Protein AF-A0A8J6R8F9-F1 (afdb_monomer)

Radius of gyration: 12.24 Å; Cα contacts (8 Å, |Δi|>4): 59; chains: 1; bounding box: 38×23×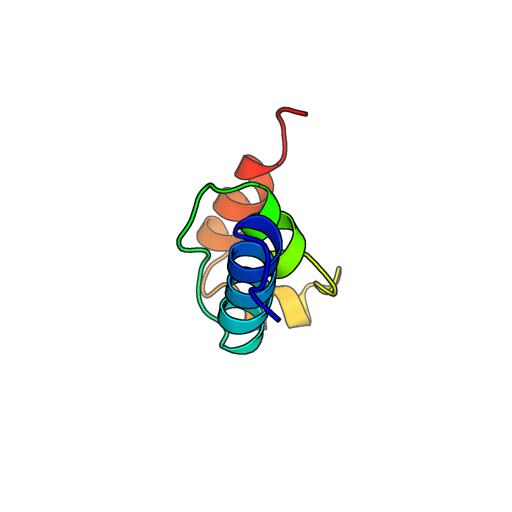29 Å

Mean predicted aligned error: 9.06 Å

Structure (mmCIF, N/CA/C/O backbone):
data_AF-A0A8J6R8F9-F1
#
_entry.id   AF-A0A8J6R8F9-F1
#
loop_
_atom_site.group_PDB
_atom_site.id
_atom_site.type_symbol
_atom_site.label_atom_id
_atom_site.label_alt_id
_atom_site.label_comp_id
_atom_site.label_asym_id
_atom_site.label_entity_id
_atom_site.label_seq_id
_atom_site.pdbx_PDB_ins_code
_atom_site.Cartn_x
_atom_site.Cartn_y
_atom_site.Cartn_z
_atom_site.occupancy
_atom_site.B_iso_or_equiv
_atom_site.auth_seq_id
_atom_site.auth_comp_id
_atom_site.auth_asym_id
_atom_site.auth_atom_id
_atom_site.pdbx_PDB_model_num
ATOM 1 N N . MET A 1 1 ? 22.810 -6.343 12.549 1.00 48.75 1 MET A N 1
ATOM 2 C CA . MET A 1 1 ? 22.188 -5.005 12.632 1.00 48.75 1 MET A CA 1
ATOM 3 C C . MET A 1 1 ? 20.703 -5.223 12.893 1.00 48.75 1 MET A C 1
ATOM 5 O O . MET A 1 1 ? 20.032 -5.753 12.017 1.00 48.75 1 MET A O 1
ATOM 9 N N . MET A 1 2 ? 20.224 -4.993 14.122 1.00 56.34 2 MET A N 1
ATOM 10 C CA . MET A 1 2 ? 18.800 -5.162 14.455 1.00 56.34 2 MET A CA 1
ATOM 11 C C . MET A 1 2 ? 18.027 -4.057 13.737 1.00 56.34 2 MET A C 1
ATOM 13 O O . MET A 1 2 ? 18.306 -2.880 13.961 1.00 56.34 2 MET A O 1
ATOM 17 N N . LYS A 1 3 ? 17.113 -4.423 12.836 1.00 66.25 3 LYS A N 1
ATOM 18 C CA . LYS A 1 3 ? 16.216 -3.442 12.223 1.00 66.25 3 LYS A CA 1
ATOM 19 C C . LYS A 1 3 ? 15.363 -2.840 13.329 1.00 66.25 3 LYS A C 1
ATOM 21 O O . LYS A 1 3 ? 14.892 -3.552 14.214 1.00 66.25 3 LYS A O 1
ATOM 26 N N . SER A 1 4 ? 15.201 -1.521 13.314 1.00 86.25 4 SER A N 1
ATOM 27 C CA . SER A 1 4 ? 14.283 -0.887 14.257 1.00 86.25 4 SER A CA 1
ATOM 28 C C . SER A 1 4 ? 12.868 -1.418 14.001 1.00 86.25 4 SER A C 1
ATOM 30 O O . SER A 1 4 ? 12.500 -1.664 12.852 1.00 86.25 4 SER A O 1
ATOM 32 N N . ARG A 1 5 ? 12.047 -1.567 15.047 1.00 88.75 5 ARG A N 1
ATOM 33 C CA . ARG A 1 5 ? 10.646 -2.020 14.922 1.00 88.75 5 ARG A CA 1
ATOM 34 C C . ARG A 1 5 ? 9.869 -1.219 13.862 1.00 88.75 5 ARG A C 1
ATOM 36 O O . ARG A 1 5 ? 9.056 -1.772 13.132 1.00 88.75 5 ARG A O 1
ATOM 43 N N . ARG A 1 6 ? 10.180 0.077 13.731 1.00 91.19 6 ARG A N 1
ATOM 44 C CA . ARG A 1 6 ? 9.653 0.969 12.687 1.00 91.19 6 ARG A CA 1
ATOM 45 C C . ARG A 1 6 ? 10.016 0.495 11.275 1.00 91.19 6 ARG A C 1
ATOM 47 O O . ARG A 1 6 ? 9.157 0.442 10.402 1.00 91.19 6 ARG A O 1
ATOM 54 N N . GLU A 1 7 ? 11.278 0.141 11.050 1.00 93.25 7 GLU A N 1
ATOM 55 C CA . GLU A 1 7 ? 11.763 -0.350 9.758 1.00 93.25 7 GLU A CA 1
ATOM 56 C C . GLU A 1 7 ? 11.165 -1.720 9.407 1.00 93.25 7 GLU A C 1
ATOM 58 O O . GLU A 1 7 ? 10.848 -1.978 8.248 1.00 93.25 7 GLU A O 1
ATOM 63 N N . GLU A 1 8 ? 10.939 -2.586 10.397 1.00 94.06 8 GLU A N 1
ATOM 64 C CA . GLU A 1 8 ? 10.254 -3.866 10.181 1.00 94.06 8 GLU A CA 1
ATOM 65 C C . GLU A 1 8 ? 8.813 -3.675 9.701 1.00 94.06 8 GLU A C 1
ATOM 67 O O . GLU A 1 8 ? 8.398 -4.322 8.7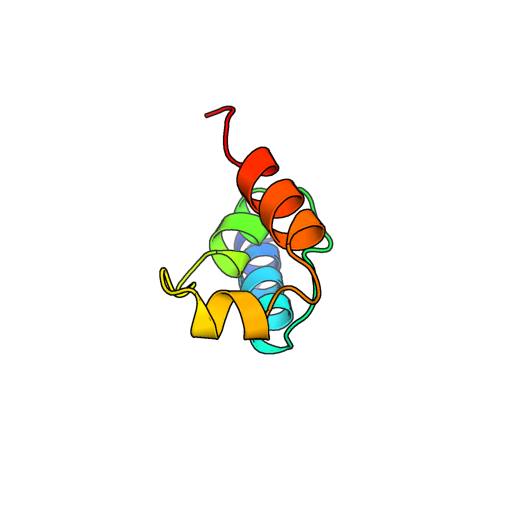34 1.00 94.06 8 GLU A O 1
ATOM 72 N N . PHE A 1 9 ? 8.068 -2.761 10.331 1.00 93.56 9 PHE A N 1
ATOM 73 C CA . PHE A 1 9 ? 6.714 -2.418 9.902 1.00 93.56 9 PHE A CA 1
ATOM 74 C C . PHE A 1 9 ? 6.700 -1.804 8.504 1.00 93.56 9 PHE A C 1
ATOM 76 O O . PHE A 1 9 ? 5.923 -2.256 7.664 1.00 93.56 9 PHE A O 1
ATOM 83 N N . PHE A 1 10 ? 7.609 -0.869 8.220 1.00 92.56 10 PHE A N 1
ATOM 84 C CA . PHE A 1 10 ? 7.756 -0.275 6.891 1.00 92.56 10 PHE A CA 1
ATOM 85 C C . PHE A 1 10 ? 8.009 -1.333 5.811 1.00 92.56 10 PHE A C 1
ATOM 87 O O . PHE A 1 10 ? 7.284 -1.412 4.819 1.00 92.56 10 PHE A O 1
ATOM 94 N N . GLN A 1 11 ? 8.983 -2.219 6.029 1.00 93.62 11 GLN A N 1
ATOM 95 C CA . GLN A 1 11 ? 9.308 -3.290 5.084 1.00 93.62 11 GLN A CA 1
ATOM 96 C C . GLN A 1 11 ? 8.156 -4.285 4.913 1.00 93.62 11 GLN A C 1
ATOM 98 O O . GLN A 1 11 ? 7.947 -4.812 3.822 1.00 93.62 11 GLN A O 1
ATOM 103 N N . ARG A 1 12 ? 7.383 -4.543 5.973 1.00 93.88 12 ARG A N 1
ATOM 104 C CA . ARG A 1 12 ? 6.173 -5.364 5.880 1.00 93.88 12 ARG A CA 1
ATOM 105 C C . ARG A 1 12 ? 5.105 -4.695 5.010 1.00 93.88 12 ARG A C 1
ATOM 107 O O . ARG A 1 12 ? 4.521 -5.382 4.179 1.00 93.88 12 ARG A O 1
ATOM 114 N N . GLY A 1 13 ? 4.907 -3.384 5.153 1.00 91.00 13 GLY A N 1
ATOM 115 C CA . GLY A 1 13 ? 4.018 -2.603 4.292 1.00 91.00 13 GLY A CA 1
ATOM 116 C C . GLY A 1 13 ? 4.409 -2.700 2.817 1.00 91.00 13 GLY A C 1
ATOM 117 O O . GLY A 1 13 ? 3.565 -3.017 1.983 1.00 91.00 13 GLY A O 1
ATOM 118 N N . CYS A 1 14 ? 5.698 -2.533 2.504 1.00 90.62 14 CYS A N 1
ATOM 119 C CA . CYS A 1 14 ? 6.211 -2.701 1.139 1.00 90.62 14 CYS A CA 1
ATOM 120 C C . CYS A 1 14 ? 5.919 -4.102 0.576 1.00 90.62 14 CYS A C 1
ATOM 122 O O . CYS A 1 14 ? 5.431 -4.224 -0.543 1.00 90.62 14 CYS A O 1
ATOM 124 N N . ARG A 1 15 ? 6.165 -5.164 1.357 1.00 91.50 15 ARG A N 1
ATOM 125 C CA . ARG A 1 15 ? 5.925 -6.547 0.907 1.00 91.50 15 ARG A CA 1
ATOM 126 C C . ARG A 1 15 ? 4.452 -6.839 0.639 1.00 91.50 15 ARG A C 1
ATOM 128 O O . ARG A 1 15 ? 4.139 -7.441 -0.383 1.00 91.50 15 ARG A O 1
ATOM 135 N N . ASP A 1 16 ? 3.558 -6.428 1.539 1.00 88.75 16 ASP A N 1
ATOM 136 C CA . ASP A 1 16 ? 2.120 -6.664 1.368 1.00 88.75 16 ASP A CA 1
ATOM 137 C C . ASP A 1 16 ? 1.579 -5.877 0.157 1.00 88.75 16 ASP A C 1
ATOM 139 O O . ASP A 1 16 ? 0.764 -6.408 -0.600 1.00 88.75 16 ASP A O 1
ATOM 143 N N . ARG A 1 17 ? 2.094 -4.659 -0.089 1.00 85.94 17 ARG A N 1
ATOM 144 C CA . ARG A 1 17 ? 1.841 -3.890 -1.319 1.00 85.94 17 ARG A CA 1
ATOM 145 C C . ARG A 1 17 ? 2.275 -4.677 -2.555 1.00 85.94 17 ARG A C 1
ATOM 147 O O . ARG A 1 17 ? 1.442 -4.913 -3.42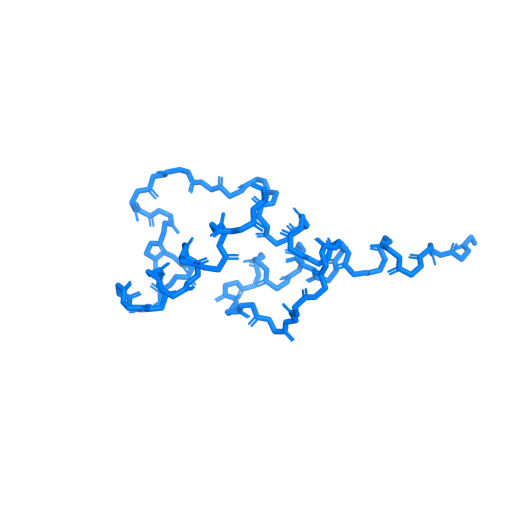3 1.00 85.94 17 ARG A O 1
ATOM 154 N N . ASP A 1 18 ? 3.540 -5.093 -2.626 1.00 85.44 18 ASP A N 1
ATOM 155 C CA . ASP A 1 18 ? 4.118 -5.766 -3.804 1.00 85.44 18 ASP A CA 1
ATOM 156 C C . ASP A 1 18 ? 3.440 -7.107 -4.114 1.00 85.44 18 ASP A C 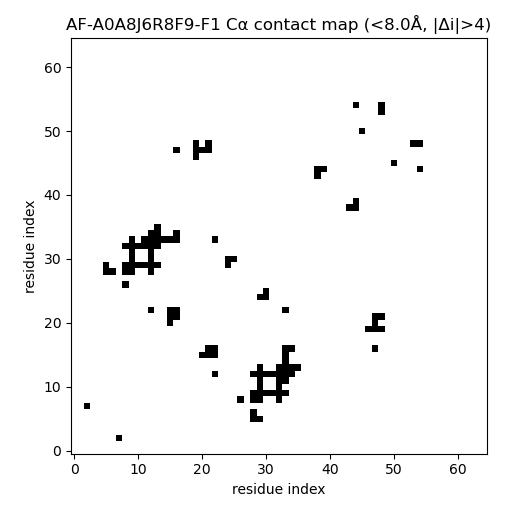1
ATOM 158 O O . ASP A 1 18 ? 3.365 -7.523 -5.268 1.00 85.44 18 ASP A O 1
ATOM 162 N N . ALA A 1 19 ? 2.892 -7.759 -3.087 1.00 84.81 19 ALA A N 1
ATOM 163 C CA . ALA A 1 19 ? 2.129 -8.994 -3.206 1.00 84.81 19 ALA A CA 1
ATOM 164 C C . ALA A 1 19 ? 0.655 -8.795 -3.614 1.00 84.81 19 ALA A C 1
ATOM 166 O O . ALA A 1 19 ? -0.070 -9.781 -3.739 1.00 84.81 19 ALA A O 1
ATOM 167 N N . GLY A 1 20 ? 0.174 -7.558 -3.790 1.00 77.62 20 GLY A N 1
ATOM 168 C CA . GLY A 1 20 ? -1.234 -7.312 -4.125 1.00 77.62 20 GLY A CA 1
ATOM 169 C C . GLY A 1 20 ? -2.202 -7.495 -2.954 1.00 77.62 20 GLY A C 1
ATOM 170 O O . GLY A 1 20 ? -3.407 -7.607 -3.158 1.00 77.62 20 GLY A O 1
ATOM 171 N N . LEU A 1 21 ? -1.697 -7.571 -1.721 1.00 81.75 21 LEU A N 1
ATOM 172 C CA . LEU A 1 21 ? -2.504 -7.872 -0.545 1.00 81.75 21 LEU A CA 1
ATOM 173 C C . LEU A 1 21 ? -3.117 -6.599 0.022 1.00 81.75 21 LEU A C 1
ATOM 175 O O . LEU A 1 21 ? -2.459 -5.562 0.082 1.00 81.75 21 LEU A O 1
ATOM 179 N N . LEU A 1 22 ? -4.351 -6.691 0.519 1.00 81.25 22 LEU A N 1
ATOM 180 C CA . LEU A 1 22 ? -4.972 -5.614 1.291 1.00 81.25 22 LEU A CA 1
ATOM 181 C C . LEU A 1 22 ? -4.161 -5.308 2.565 1.00 81.25 22 LEU A C 1
ATOM 183 O O . LEU A 1 22 ? -3.502 -6.209 3.093 1.00 81.25 22 LEU A O 1
ATOM 187 N N . PRO A 1 23 ? -4.201 -4.061 3.074 1.00 82.50 23 PRO A N 1
ATOM 188 C CA . PRO A 1 23 ? -3.443 -3.692 4.258 1.00 82.50 23 PRO A CA 1
ATOM 189 C C . PRO A 1 23 ? -3.896 -4.488 5.490 1.00 82.50 23 PRO A C 1
ATOM 191 O O . PRO A 1 23 ? -5.091 -4.673 5.710 1.00 82.50 23 PRO A O 1
ATOM 194 N N . LYS A 1 24 ? -2.939 -4.948 6.308 1.00 84.69 24 LYS A N 1
ATOM 195 C CA . LYS A 1 24 ? -3.189 -5.854 7.452 1.00 84.69 24 LYS A CA 1
ATOM 196 C C . LYS A 1 24 ? -2.787 -5.274 8.811 1.00 84.69 24 LYS A C 1
ATOM 198 O O . LYS A 1 24 ? -2.604 -6.023 9.770 1.00 84.69 24 LYS A O 1
ATOM 203 N N . SER A 1 25 ? -2.544 -3.970 8.887 1.00 86.50 25 SER A N 1
ATOM 204 C CA . SER A 1 25 ? -2.052 -3.294 10.089 1.00 86.50 25 SER A CA 1
ATOM 205 C C . SER A 1 25 ? -2.506 -1.839 10.106 1.00 86.50 25 SER A C 1
ATOM 207 O O . SER A 1 25 ? -2.647 -1.227 9.049 1.00 86.50 25 SER A O 1
ATOM 209 N N . THR A 1 26 ? -2.692 -1.291 11.305 1.00 85.44 26 THR A N 1
ATOM 210 C CA . THR A 1 26 ? -2.975 0.133 11.537 1.00 85.44 26 THR A CA 1
ATOM 211 C C . THR A 1 26 ? -1.724 0.944 11.894 1.00 85.44 26 THR A C 1
ATOM 213 O O . THR A 1 26 ? -1.810 2.158 12.037 1.00 85.44 26 THR A O 1
ATOM 216 N N . ASP A 1 27 ? -0.557 0.300 12.020 1.00 91.62 27 ASP A N 1
ATOM 217 C CA . ASP A 1 27 ? 0.712 0.959 12.355 1.00 91.62 27 ASP A CA 1
ATOM 218 C C . ASP A 1 27 ? 1.123 2.012 11.307 1.00 91.62 27 ASP A C 1
ATOM 220 O O . ASP A 1 27 ? 1.070 1.767 10.099 1.00 91.62 27 ASP A O 1
ATOM 224 N N . ALA A 1 28 ? 1.564 3.183 11.771 1.00 88.25 28 ALA A N 1
ATOM 225 C CA . ALA A 1 28 ? 1.904 4.306 10.900 1.00 88.25 28 ALA A CA 1
ATOM 226 C C . ALA A 1 28 ? 3.088 4.004 9.965 1.00 88.25 28 ALA A C 1
ATOM 228 O O . ALA A 1 28 ? 3.033 4.314 8.778 1.00 88.25 28 ALA A O 1
ATOM 229 N N . ALA A 1 29 ? 4.138 3.339 10.459 1.00 91.50 29 ALA A N 1
ATOM 230 C CA . ALA A 1 29 ? 5.299 3.003 9.638 1.00 91.50 29 ALA A CA 1
ATOM 231 C C . ALA A 1 29 ? 4.968 1.918 8.609 1.00 91.50 29 ALA A C 1
ATOM 233 O O . ALA A 1 29 ? 5.472 1.949 7.486 1.00 91.50 29 ALA A O 1
ATOM 234 N N . TYR A 1 30 ? 4.082 0.986 8.967 1.00 92.06 30 TYR A N 1
ATOM 235 C CA . TYR A 1 30 ? 3.506 0.047 8.009 1.00 92.06 30 TYR A CA 1
ATOM 236 C C . TYR A 1 30 ? 2.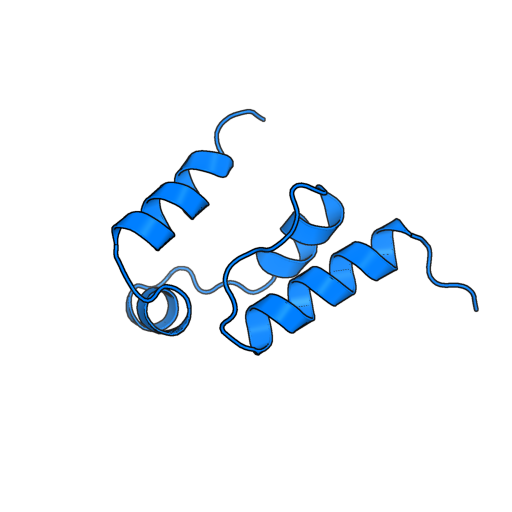786 0.782 6.878 1.00 92.06 30 TYR A C 1
ATOM 238 O O . TYR A 1 30 ? 3.006 0.470 5.708 1.00 92.06 30 TYR A O 1
ATOM 246 N N . TRP A 1 31 ? 1.959 1.772 7.213 1.00 85.94 31 TRP A N 1
ATOM 247 C CA . TRP A 1 31 ? 1.243 2.568 6.225 1.00 85.94 31 TRP A CA 1
ATOM 248 C C . TRP A 1 31 ? 2.170 3.378 5.320 1.00 85.94 31 TRP A C 1
ATOM 250 O O . TRP A 1 31 ? 1.937 3.397 4.112 1.00 85.94 31 TRP A O 1
ATOM 260 N N . ASP A 1 32 ? 3.234 3.971 5.864 1.00 88.94 32 ASP A N 1
ATOM 261 C CA . ASP A 1 32 ? 4.261 4.655 5.070 1.00 88.94 32 ASP A CA 1
ATOM 262 C C . ASP A 1 32 ? 4.865 3.712 4.019 1.00 88.94 32 ASP A C 1
ATOM 264 O O . ASP A 1 32 ? 4.954 4.061 2.842 1.00 88.94 32 ASP A O 1
ATOM 268 N N . GLY A 1 33 ? 5.217 2.482 4.408 1.00 90.50 33 GLY A N 1
ATOM 269 C CA . GLY A 1 33 ? 5.757 1.481 3.483 1.00 90.50 33 GLY A CA 1
ATOM 270 C C . GLY A 1 33 ? 4.732 0.996 2.458 1.00 90.50 33 GLY A C 1
ATOM 271 O O . GLY A 1 33 ? 5.015 0.921 1.264 1.00 90.50 33 GLY A O 1
ATOM 272 N N . TYR A 1 34 ? 3.510 0.720 2.910 1.00 85.31 34 TYR A N 1
ATOM 273 C CA . TYR A 1 34 ? 2.419 0.220 2.073 1.00 85.31 34 TYR A CA 1
ATOM 274 C C . TYR A 1 34 ? 1.933 1.253 1.039 1.00 85.31 34 TYR A C 1
ATOM 276 O O . TYR A 1 34 ? 1.457 0.884 -0.038 1.00 85.31 34 TYR A O 1
ATOM 284 N N . ARG A 1 35 ? 2.047 2.552 1.353 1.00 82.12 35 ARG A N 1
ATOM 285 C CA . ARG A 1 35 ? 1.710 3.668 0.450 1.00 82.12 35 ARG A CA 1
ATOM 286 C C . ARG A 1 35 ? 2.892 4.151 -0.387 1.00 82.12 35 ARG A C 1
ATOM 288 O O . ARG A 1 35 ? 2.669 4.747 -1.438 1.00 82.12 35 ARG A O 1
ATOM 295 N N . SER A 1 36 ? 4.124 3.906 0.052 1.00 84.12 36 SER A N 1
ATOM 296 C CA . SER A 1 36 ? 5.324 4.280 -0.697 1.00 84.12 36 SER A CA 1
ATOM 297 C C . SER A 1 36 ? 5.270 3.709 -2.113 1.00 84.12 36 SER A C 1
ATOM 299 O O . SER A 1 36 ? 4.857 2.566 -2.306 1.00 84.12 36 SER A O 1
ATOM 301 N N . GLY A 1 37 ? 5.636 4.513 -3.113 1.00 71.50 37 GLY A N 1
ATOM 302 C CA . GLY A 1 37 ? 5.644 4.090 -4.515 1.00 71.50 37 GLY A CA 1
ATOM 303 C C . GLY A 1 37 ? 4.280 3.661 -5.061 1.00 71.50 37 GLY A C 1
ATOM 304 O O . GLY A 1 37 ? 4.238 3.038 -6.119 1.00 71.50 37 GLY A O 1
ATOM 305 N N . ARG A 1 38 ? 3.170 3.945 -4.354 1.00 67.62 38 ARG A N 1
ATOM 306 C CA . ARG A 1 38 ? 1.842 3.652 -4.880 1.00 67.62 38 ARG A CA 1
ATOM 307 C C . ARG A 1 38 ? 1.590 4.507 -6.124 1.00 67.62 38 ARG A C 1
ATOM 309 O O . ARG A 1 38 ? 1.840 5.712 -6.118 1.00 67.62 38 ARG A O 1
ATOM 316 N N . PRO A 1 39 ? 1.028 3.896 -7.156 1.00 60.19 39 PRO A N 1
ATOM 317 C CA . PRO A 1 39 ? 0.630 4.583 -8.363 1.00 60.19 39 PRO A CA 1
ATOM 318 C C . PRO A 1 39 ? -0.641 5.387 -8.146 1.00 60.19 39 PRO A C 1
ATOM 320 O O . PRO A 1 39 ? -1.577 4.966 -7.470 1.00 60.19 39 PRO A O 1
ATOM 323 N N . ILE A 1 40 ? -0.652 6.568 -8.748 1.00 61.62 40 ILE A N 1
ATOM 324 C CA . ILE A 1 40 ? -1.727 7.557 -8.632 1.00 61.62 40 ILE A CA 1
ATOM 325 C C . ILE A 1 40 ? -2.830 7.285 -9.684 1.00 61.62 40 ILE A C 1
ATOM 327 O O . ILE A 1 40 ? -3.886 7.912 -9.665 1.00 61.62 40 ILE A O 1
ATOM 331 N N . GLY A 1 41 ? -2.596 6.339 -10.606 1.00 62.94 41 GLY A N 1
ATOM 332 C CA . GLY A 1 41 ? -3.460 6.023 -11.747 1.00 62.94 41 GLY A CA 1
ATOM 333 C C . GLY A 1 41 ? -4.413 4.843 -11.525 1.00 62.94 41 GLY A C 1
ATOM 334 O O . GLY A 1 41 ? -4.114 3.904 -10.789 1.00 62.94 41 GLY A O 1
ATOM 335 N N . LEU A 1 42 ? -5.560 4.888 -12.211 1.00 58.56 42 LEU A N 1
ATOM 336 C CA . LEU A 1 42 ? -6.668 3.934 -12.082 1.00 58.56 42 LEU A CA 1
ATOM 337 C C . LEU A 1 42 ? -6.269 2.484 -12.410 1.00 58.56 42 LEU A C 1
ATOM 339 O O . LEU A 1 42 ? -6.663 1.574 -11.684 1.00 58.56 42 LEU A O 1
ATOM 343 N N . ASP A 1 43 ? -5.455 2.275 -13.447 1.00 63.44 43 ASP A N 1
ATOM 344 C CA . ASP A 1 43 ? -5.035 0.935 -13.890 1.00 63.44 43 ASP A CA 1
ATOM 345 C C . ASP A 1 43 ? -4.280 0.179 -12.799 1.00 63.44 43 ASP A C 1
ATOM 347 O O . ASP A 1 43 ? -4.487 -1.013 -12.569 1.00 63.44 43 ASP A O 1
ATOM 351 N N . GLU A 1 44 ? -3.434 0.891 -12.063 1.00 64.12 44 GLU A N 1
ATOM 352 C CA . GLU A 1 44 ? -2.698 0.266 -10.984 1.00 64.12 44 GLU A CA 1
ATOM 353 C C . GLU A 1 44 ? -3.515 0.197 -9.685 1.00 64.12 44 GLU A C 1
ATOM 355 O O . GLU A 1 44 ? -3.322 -0.732 -8.908 1.00 64.12 44 GLU A O 1
ATOM 360 N N . VAL A 1 45 ? -4.483 1.095 -9.452 1.00 67.38 45 VAL A N 1
ATOM 361 C CA . VAL A 1 45 ? -5.466 0.934 -8.359 1.00 67.38 45 VAL A CA 1
ATOM 362 C C . VAL A 1 45 ? -6.218 -0.394 -8.511 1.00 67.38 45 VAL A C 1
ATOM 364 O O . VAL A 1 45 ? -6.339 -1.138 -7.538 1.00 67.38 45 VAL A O 1
ATOM 367 N N . ILE A 1 46 ? -6.641 -0.744 -9.730 1.00 68.12 46 ILE A N 1
ATOM 368 C CA . ILE A 1 46 ? -7.351 -2.001 -10.029 1.00 68.12 46 ILE A CA 1
ATOM 369 C C . ILE A 1 46 ? -6.468 -3.236 -9.771 1.00 68.12 46 ILE A C 1
ATOM 371 O O . ILE A 1 46 ? -6.971 -4.291 -9.392 1.00 68.12 46 ILE A O 1
ATOM 375 N N . ARG A 1 47 ? -5.139 -3.112 -9.893 1.00 68.25 47 ARG A N 1
ATOM 376 C CA . ARG A 1 47 ? -4.197 -4.200 -9.577 1.00 68.25 47 ARG A CA 1
ATOM 377 C C . ARG A 1 47 ? -4.157 -4.549 -8.085 1.00 68.25 47 ARG A C 1
ATOM 379 O O . ARG A 1 47 ? -3.855 -5.687 -7.735 1.00 68.25 47 ARG A O 1
ATOM 386 N N . TYR A 1 48 ? -4.415 -3.579 -7.211 1.00 66.62 48 TYR A N 1
ATOM 387 C CA . TYR A 1 48 ? -4.235 -3.726 -5.763 1.00 66.62 48 TYR A CA 1
ATOM 388 C C . TYR A 1 48 ? -5.541 -3.799 -4.974 1.00 66.62 48 TYR A C 1
ATOM 390 O O . TYR A 1 48 ? -5.535 -4.266 -3.835 1.00 66.62 48 TYR A O 1
ATOM 398 N N . PHE A 1 49 ? -6.646 -3.337 -5.556 1.00 74.38 49 PHE A N 1
ATOM 399 C CA . PHE A 1 49 ? -7.953 -3.346 -4.918 1.00 74.38 49 PHE A CA 1
ATOM 400 C C . PHE A 1 49 ? -8.935 -4.150 -5.770 1.00 74.38 49 PHE A C 1
ATOM 402 O O . PHE A 1 49 ? -9.232 -3.750 -6.894 1.00 74.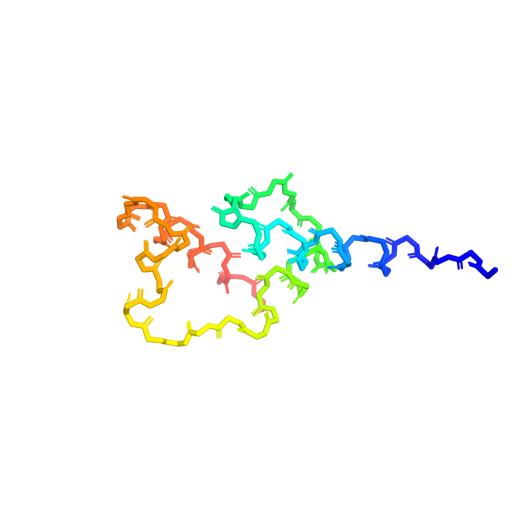38 49 PHE A O 1
ATOM 409 N N . PRO A 1 50 ? -9.477 -5.263 -5.244 1.00 71.62 50 PRO A N 1
ATOM 410 C CA . PRO A 1 50 ? -10.412 -6.099 -5.991 1.00 71.62 50 PRO A CA 1
ATOM 411 C C . PRO A 1 50 ? -11.772 -5.418 -6.212 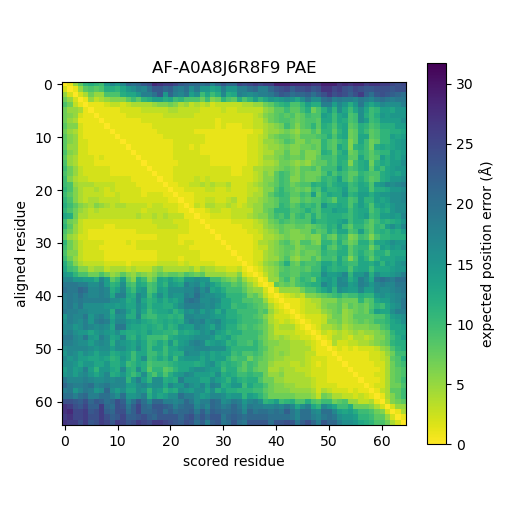1.00 71.62 50 PRO A C 1
ATOM 413 O O . PRO A 1 50 ? -12.521 -5.847 -7.084 1.00 71.62 50 PRO A O 1
ATOM 416 N N . THR A 1 51 ? -12.104 -4.375 -5.435 1.00 78.50 51 THR A N 1
ATOM 417 C CA . THR A 1 51 ? -13.337 -3.586 -5.591 1.00 78.50 51 THR A CA 1
ATOM 418 C C . THR A 1 51 ? -13.116 -2.098 -5.299 1.00 78.50 51 THR A C 1
ATOM 420 O O . THR A 1 51 ? -12.155 -1.708 -4.624 1.00 78.50 51 THR A O 1
ATOM 423 N N . LEU A 1 52 ? -14.045 -1.263 -5.776 1.00 75.31 52 LEU A N 1
ATOM 424 C CA . LEU A 1 52 ? -14.069 0.177 -5.511 1.00 75.31 52 LEU A CA 1
ATOM 425 C C . LEU A 1 52 ? -14.233 0.479 -4.013 1.00 75.31 52 LEU A C 1
ATOM 427 O O . LEU A 1 52 ? -13.585 1.384 -3.495 1.00 75.31 52 LEU A O 1
ATOM 431 N N . GLU A 1 53 ? -15.047 -0.293 -3.295 1.00 78.81 53 GLU A N 1
ATOM 432 C CA . GLU A 1 53 ? -15.276 -0.139 -1.855 1.00 78.81 53 GLU A CA 1
ATOM 433 C C . GLU A 1 53 ? -13.997 -0.398 -1.057 1.00 78.81 53 GLU A C 1
ATOM 435 O O . GLU A 1 53 ? -13.696 0.353 -0.132 1.00 78.81 53 GLU A O 1
ATOM 440 N N . ALA A 1 54 ? -13.207 -1.408 -1.438 1.00 75.56 54 ALA A N 1
ATOM 441 C CA . ALA A 1 54 ? -11.918 -1.685 -0.804 1.00 75.56 54 ALA A CA 1
ATOM 442 C C . ALA A 1 54 ? -10.934 -0.517 -0.994 1.00 75.56 54 ALA A C 1
ATOM 444 O O . ALA A 1 54 ? -10.216 -0.145 -0.061 1.00 75.56 54 ALA A O 1
ATOM 445 N N . PHE A 1 55 ? -10.940 0.103 -2.177 1.00 77.06 55 PHE A N 1
ATOM 446 C CA . PHE A 1 55 ? -10.157 1.306 -2.453 1.00 77.06 55 PHE A CA 1
ATOM 447 C C . PHE A 1 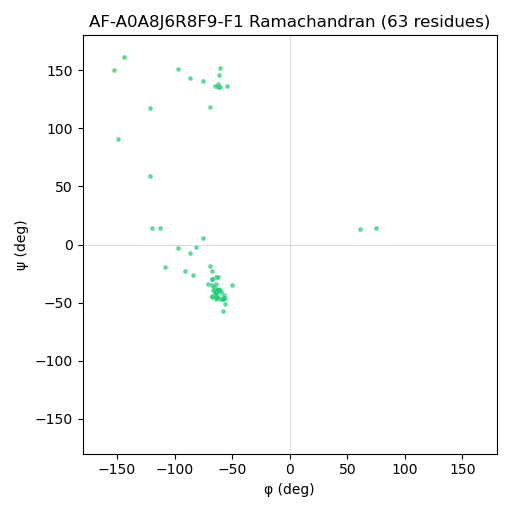55 ? -10.650 2.523 -1.658 1.00 77.06 55 PHE A C 1
ATOM 449 O O . PHE A 1 55 ? -9.843 3.245 -1.073 1.00 77.06 55 PHE A O 1
ATOM 456 N N . LEU A 1 56 ? -11.961 2.762 -1.605 1.00 77.19 56 LEU A N 1
ATOM 457 C CA . LEU A 1 56 ? -12.535 3.887 -0.863 1.00 77.19 56 LEU A CA 1
ATOM 458 C C . LEU A 1 56 ? -12.329 3.735 0.647 1.00 77.19 56 LEU A C 1
ATOM 460 O O . LEU A 1 56 ? -11.982 4.713 1.304 1.00 77.19 56 LEU A O 1
ATOM 464 N N . ALA A 1 57 ? -12.449 2.520 1.186 1.00 76.44 57 ALA A N 1
ATOM 465 C CA . ALA A 1 57 ? -12.133 2.221 2.579 1.00 76.44 57 ALA A CA 1
ATOM 466 C C . ALA A 1 57 ? -10.649 2.470 2.890 1.00 76.44 57 ALA A C 1
ATOM 468 O O . ALA A 1 57 ? -10.329 3.016 3.944 1.00 76.44 57 ALA A O 1
ATOM 469 N N . TRP A 1 58 ? -9.740 2.124 1.970 1.00 74.94 58 TRP A N 1
ATOM 470 C CA . TRP A 1 58 ? -8.317 2.464 2.082 1.00 74.94 58 TRP A CA 1
ATOM 471 C C . TRP A 1 58 ? -8.076 3.979 2.045 1.00 74.94 58 TRP A C 1
ATOM 473 O O . TRP A 1 58 ? -7.347 4.504 2.887 1.00 74.94 58 TRP A O 1
ATOM 483 N N . ARG A 1 59 ? -8.697 4.689 1.094 1.00 70.12 59 ARG A N 1
ATOM 484 C CA . ARG A 1 59 ? -8.543 6.142 0.924 1.00 70.12 59 ARG A CA 1
ATOM 485 C C . ARG A 1 59 ? -9.100 6.905 2.132 1.00 70.12 59 ARG A C 1
ATOM 487 O O . ARG A 1 59 ? -8.495 7.873 2.578 1.00 70.12 59 ARG A O 1
ATOM 494 N N . GLY A 1 60 ? -10.233 6.455 2.668 1.00 71.62 60 GLY A N 1
ATOM 495 C CA . GLY A 1 60 ? -10.908 7.066 3.814 1.00 71.62 60 GLY A CA 1
ATOM 496 C C . GLY A 1 60 ? -10.135 6.949 5.130 1.00 71.62 60 GLY A C 1
ATOM 497 O O . GLY A 1 60 ? -10.293 7.796 5.997 1.00 71.62 60 GLY A O 1
ATOM 498 N N . GLN A 1 61 ? -9.231 5.972 5.259 1.00 68.38 61 GLN A N 1
ATOM 499 C CA . GLN A 1 61 ? -8.344 5.825 6.425 1.00 68.38 61 GLN A CA 1
ATOM 500 C C . GLN A 1 61 ? -7.176 6.835 6.440 1.00 68.38 61 GLN A C 1
ATOM 502 O O . GLN A 1 61 ? -6.275 6.726 7.269 1.00 68.38 61 GLN A O 1
ATOM 507 N N . GLY A 1 62 ? -7.149 7.784 5.498 1.00 57.25 62 GLY A N 1
ATOM 508 C CA . GLY A 1 62 ? -6.119 8.816 5.361 1.00 57.25 62 GLY A CA 1
ATOM 509 C C . GLY A 1 62 ? -6.580 10.250 5.641 1.00 57.25 62 GLY A C 1
ATOM 510 O O . GLY A 1 62 ? -5.853 11.162 5.265 1.00 57.25 62 GLY A O 1
ATOM 511 N N . VAL A 1 63 ? -7.750 10.475 6.253 1.00 50.00 63 VAL A N 1
ATOM 512 C CA . VAL A 1 63 ? -8.240 11.832 6.579 1.00 50.00 63 VAL A CA 1
ATOM 513 C C . VAL A 1 63 ? -8.491 11.986 8.081 1.00 50.00 63 VAL A C 1
ATOM 515 O O . VAL A 1 63 ? -9.603 12.262 8.496 1.00 50.00 63 VAL A O 1
ATOM 518 N N . GLU A 1 64 ? -7.455 11.786 8.890 1.00 41.09 64 GLU A N 1
ATOM 519 C CA . GLU A 1 64 ? -7.228 12.534 10.137 1.00 41.09 64 GLU A CA 1
ATOM 520 C C . GLU A 1 64 ? -5.708 12.611 10.320 1.00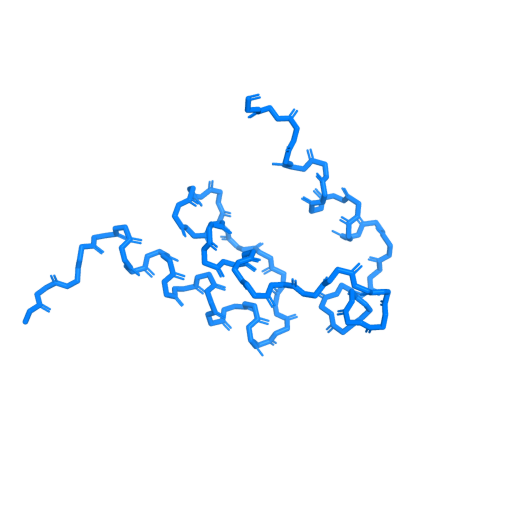 41.09 64 GLU A C 1
ATOM 522 O O . GLU A 1 64 ? -5.064 11.692 10.827 1.00 41.09 64 GLU A O 1
ATOM 527 N N . GLY A 1 65 ? -5.133 13.683 9.784 1.00 42.25 65 GLY A N 1
ATOM 528 C CA . GLY A 1 65 ? -3.771 14.140 10.021 1.00 42.25 65 GLY A CA 1
ATOM 529 C C . GLY A 1 65 ? -3.818 15.641 10.221 1.00 42.25 65 GLY A C 1
ATOM 530 O O . GLY A 1 65 ? -4.557 16.287 9.441 1.00 42.25 65 GLY A O 1
#

Sequence (65 aa):
MMKSRREEFFQRGCRDRDAGLLPKSTDAAYWDGYRSGRPIGLDEVIRYFPTLEAFLAWRGQGVEG

Foldseek 3Di:
DDDDPLVVLLVCLLVCLVVLHQDDDPDPSVVCNVCPPQDPDPVSLVSNAVDPVSVVVVVVSPPDD

pLDDT: mean 77.19, std 13.39, range [41.09, 94.06]

Solvent-accessible surface area (backbone atoms only — not comparable to full-atom values): 3919 Å² total; per-residue (Å²): 132,84,74,52,74,57,55,52,34,18,54,49,17,38,50,37,44,78,70,43,44,71,88,89,72,87,51,67,44,23,48,54,24,40,52,54,92,60,68,94,47,69,76,56,45,57,66,46,28,98,44,72,64,59,44,48,57,57,58,62,74,68,77,88,128

Secondary structure (DSSP, 8-state):
-PPPHHHHHHHHHHHHHHTTPPP----HHHHHHHHTT---SHHHHHHH-SSHHHHHHHHHTT---